Protein AF-A0A961RA90-F1 (afdb_monomer_lite)

Sequence (44 aa):
LKRIDAALDRIEAGTYGVCAKCGEDITEERLDLLPATPFCRNCA

Radius of gyration: 9.43 Å; chains: 1; bounding box: 19×20×23 Å

Foldseek 3Di:
DVLVVQQVVCVVVVNQQAAPPPRDGADPVVCVVPVSDNHHPVGD

pLDDT: mean 95.84, std 4.42, range [72.06, 98.25]

Secondary structure (DSSP, 8-state):
-HHHHHHHHHHHTT-TTB-TTT-PBPPHHHHHH-TT--S-TTT-

Structure (mmCIF, N/CA/C/O backbone):
data_AF-A0A961RA90-F1
#
_entry.id   AF-A0A961RA90-F1
#
loop_
_atom_site.group_PDB
_atom_site.id
_atom_site.type_symbol
_atom_site.label_atom_id
_atom_site.label_alt_id
_atom_site.label_comp_id
_atom_site.label_asym_id
_atom_site.label_entity_id
_atom_site.label_seq_id
_atom_site.pdbx_PDB_ins_code
_atom_site.Cartn_x
_atom_site.Cartn_y
_atom_site.Cartn_z
_atom_site.occupancy
_atom_site.B_iso_or_equiv
_atom_site.auth_seq_id
_atom_site.auth_comp_id
_atom_site.auth_asym_id
_atom_site.auth_atom_id
_atom_site.pdbx_PDB_model_num
ATOM 1 N N . LEU A 1 1 ? -10.130 7.470 9.523 1.00 72.06 1 LEU A N 1
ATOM 2 C CA . LEU A 1 1 ? -10.115 6.113 10.111 1.00 72.06 1 LEU A CA 1
ATOM 3 C C . LEU A 1 1 ? -10.336 5.060 9.029 1.00 72.06 1 LEU A C 1
ATOM 5 O O . LEU A 1 1 ? -9.337 4.498 8.623 1.00 72.06 1 LEU A O 1
ATOM 9 N N . LYS A 1 2 ? -11.513 4.981 8.381 1.00 87.69 2 LYS A N 1
ATOM 10 C CA . LYS A 1 2 ? -11.828 3.981 7.324 1.00 87.69 2 LYS A CA 1
ATOM 11 C C . LYS A 1 2 ? -10.745 3.668 6.270 1.00 87.69 2 LYS A C 1
ATOM 13 O O . LYS A 1 2 ? -10.644 2.536 5.825 1.00 87.69 2 LYS A O 1
ATOM 18 N N . ARG A 1 3 ? -9.970 4.664 5.815 1.00 87.38 3 ARG A N 1
ATOM 19 C CA . ARG A 1 3 ? -8.893 4.449 4.823 1.00 87.38 3 ARG A CA 1
ATOM 20 C C . ARG A 1 3 ? -7.668 3.740 5.405 1.00 87.38 3 ARG A C 1
ATOM 22 O O . ARG A 1 3 ? -7.017 3.005 4.680 1.00 87.38 3 ARG A O 1
ATOM 29 N N . ILE A 1 4 ? -7.360 3.994 6.675 1.00 92.56 4 ILE A N 1
ATOM 30 C CA . ILE A 1 4 ? -6.259 3.345 7.393 1.00 92.56 4 ILE A CA 1
ATOM 31 C C . ILE A 1 4 ? -6.654 1.902 7.696 1.00 92.56 4 ILE A C 1
ATOM 33 O O . ILE A 1 4 ? -5.883 1.009 7.383 1.00 92.56 4 ILE A O 1
ATOM 37 N N . ASP A 1 5 ? -7.880 1.678 8.177 1.00 95.81 5 ASP A N 1
ATOM 38 C CA . ASP A 1 5 ? -8.406 0.331 8.443 1.00 95.81 5 ASP A CA 1
ATOM 39 C C . ASP A 1 5 ? -8.341 -0.539 7.174 1.00 95.81 5 ASP A C 1
ATOM 41 O O . ASP A 1 5 ? -7.698 -1.580 7.162 1.00 95.81 5 ASP A O 1
ATOM 45 N N . ALA A 1 6 ? -8.842 -0.029 6.042 1.00 94.62 6 ALA A N 1
ATOM 46 C CA . ALA A 1 6 ? -8.759 -0.732 4.759 1.00 94.62 6 ALA A CA 1
ATOM 47 C C . ALA A 1 6 ? -7.319 -0.953 4.251 1.00 94.62 6 ALA A C 1
ATOM 49 O O . ALA A 1 6 ? -7.090 -1.811 3.401 1.00 94.62 6 ALA A O 1
ATOM 50 N N . ALA A 1 7 ? -6.350 -0.148 4.690 1.00 95.44 7 ALA A N 1
ATOM 51 C CA . ALA A 1 7 ? -4.945 -0.360 4.355 1.00 95.44 7 ALA A CA 1
ATOM 52 C C . ALA A 1 7 ? -4.327 -1.462 5.226 1.00 95.44 7 ALA A C 1
ATOM 54 O O . ALA A 1 7 ? -3.576 -2.277 4.696 1.00 95.44 7 ALA A O 1
ATOM 55 N N . LEU A 1 8 ? -4.686 -1.521 6.512 1.00 96.88 8 LEU A N 1
ATOM 56 C CA . LEU A 1 8 ? -4.310 -2.610 7.417 1.00 96.88 8 LEU A CA 1
ATOM 57 C C . LEU A 1 8 ? -4.882 -3.947 6.932 1.00 96.88 8 LEU A C 1
ATOM 59 O O . LEU A 1 8 ? -4.123 -4.903 6.800 1.00 96.88 8 LEU A O 1
ATOM 63 N N . ASP A 1 9 ? -6.153 -3.981 6.523 1.00 97.19 9 ASP A N 1
ATOM 64 C CA . ASP A 1 9 ? -6.775 -5.179 5.943 1.00 97.19 9 ASP A CA 1
ATOM 65 C C . ASP A 1 9 ? -5.997 -5.687 4.714 1.00 97.19 9 ASP A C 1
ATOM 67 O O . ASP A 1 9 ? -5.796 -6.888 4.532 1.00 97.19 9 ASP A O 1
ATOM 71 N N . ARG A 1 10 ? -5.505 -4.776 3.859 1.00 96.94 10 ARG A N 1
ATOM 72 C CA . ARG A 1 10 ? -4.671 -5.151 2.704 1.00 96.94 10 ARG A CA 1
ATOM 73 C C . ARG A 1 10 ? -3.313 -5.712 3.116 1.00 96.94 10 ARG A C 1
ATOM 75 O O . ARG A 1 10 ? -2.811 -6.590 2.418 1.00 96.94 10 ARG A O 1
ATOM 82 N N . ILE A 1 11 ? -2.716 -5.214 4.200 1.00 97.06 11 ILE A N 1
ATOM 83 C CA . ILE A 1 11 ? -1.460 -5.754 4.743 1.00 97.06 11 ILE A CA 1
ATOM 84 C C . ILE A 1 11 ? -1.692 -7.185 5.223 1.00 97.06 11 ILE A C 1
ATOM 86 O O . ILE A 1 11 ? -0.950 -8.079 4.825 1.00 97.06 11 ILE A O 1
ATOM 90 N N . GLU A 1 12 ? -2.751 -7.417 6.001 1.00 98.00 12 GLU A N 1
ATOM 91 C CA . GLU A 1 12 ? -3.117 -8.754 6.482 1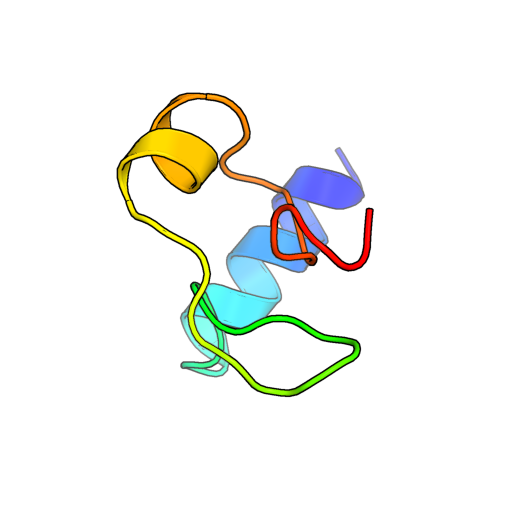.00 98.00 12 GLU A CA 1
ATOM 92 C C . GLU A 1 12 ? -3.424 -9.718 5.329 1.00 98.00 12 GLU A C 1
ATOM 94 O O . GLU A 1 12 ? -3.015 -10.878 5.356 1.00 98.00 12 GLU A O 1
ATOM 99 N N . ALA A 1 13 ? -4.075 -9.226 4.272 1.00 97.06 13 ALA A N 1
ATOM 100 C CA . ALA A 1 13 ? -4.352 -9.995 3.063 1.00 97.06 13 ALA A CA 1
ATOM 101 C C . ALA A 1 13 ? -3.128 -10.193 2.142 1.00 97.06 13 ALA A C 1
ATOM 103 O O . ALA A 1 13 ? -3.249 -10.873 1.125 1.00 97.06 13 ALA A O 1
ATOM 104 N N . GL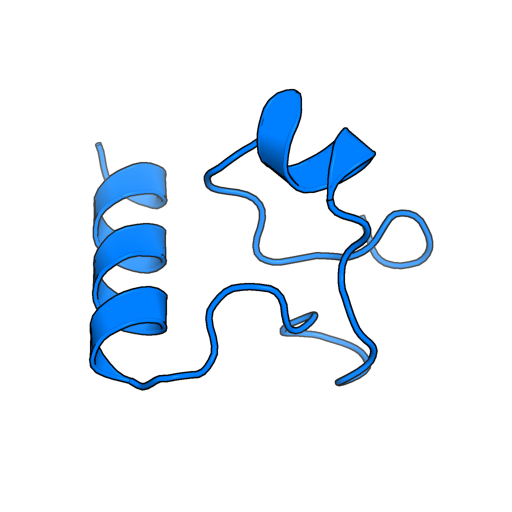Y A 1 14 ? -1.974 -9.577 2.431 1.00 96.56 14 GLY A N 1
ATOM 105 C CA . GLY A 1 14 ? -0.783 -9.633 1.571 1.00 96.56 14 GLY A CA 1
ATOM 106 C C . GLY A 1 14 ? -0.928 -8.893 0.234 1.00 96.56 14 GLY A C 1
ATOM 107 O O . GLY A 1 14 ? -0.180 -9.156 -0.701 1.00 96.56 14 GLY A O 1
ATOM 108 N N . THR A 1 15 ? -1.894 -7.977 0.127 1.00 97.19 15 THR A N 1
ATOM 109 C CA . THR A 1 15 ? -2.188 -7.188 -1.089 1.00 97.19 15 THR A CA 1
ATOM 110 C C . THR A 1 15 ? -1.776 -5.720 -0.962 1.00 97.19 15 THR A C 1
ATOM 112 O O . THR A 1 15 ? -2.031 -4.906 -1.853 1.00 97.19 15 THR A O 1
ATOM 115 N N . TYR A 1 16 ? -1.158 -5.345 0.160 1.00 97.75 16 TYR A N 1
ATOM 116 C CA . TYR A 1 16 ? -0.631 -4.001 0.344 1.00 97.75 16 TYR A CA 1
ATOM 117 C C . TYR A 1 16 ? 0.479 -3.715 -0.667 1.00 97.75 16 TYR A C 1
ATOM 119 O O . TYR A 1 16 ? 1.345 -4.549 -0.907 1.00 97.75 16 TYR A O 1
ATOM 127 N N . GLY A 1 17 ? 0.434 -2.523 -1.258 1.00 97.50 17 GLY A N 1
ATOM 128 C CA . GLY A 1 17 ? 1.333 -2.1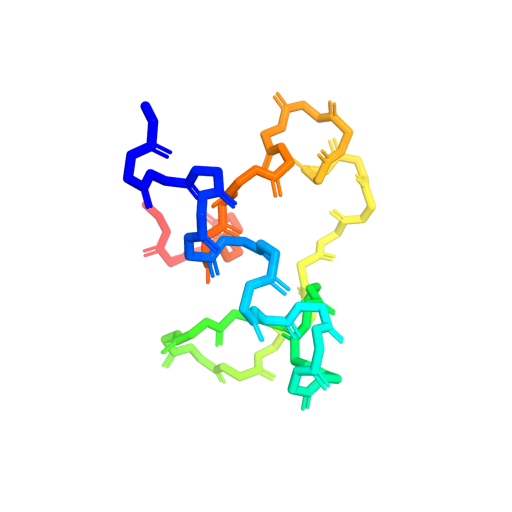43 -2.342 1.00 97.50 17 GLY A CA 1
ATOM 129 C C . GLY A 1 17 ? 0.867 -2.569 -3.733 1.00 97.50 17 GLY A C 1
ATOM 130 O O . GLY A 1 17 ? 1.540 -2.226 -4.692 1.00 97.50 17 GLY A O 1
ATOM 131 N N . VAL A 1 18 ? -0.299 -3.208 -3.883 1.00 98.25 18 VAL A N 1
ATOM 132 C CA . VAL A 1 18 ? -0.883 -3.536 -5.195 1.00 98.25 18 VAL A CA 1
ATOM 133 C C . VAL A 1 18 ? -2.102 -2.658 -5.479 1.00 98.25 18 VAL A C 1
ATOM 135 O O . VAL A 1 18 ? -2.957 -2.429 -4.620 1.00 98.25 18 VAL A O 1
ATOM 138 N N . CYS A 1 19 ? -2.198 -2.144 -6.704 1.00 98.12 19 CYS A N 1
ATOM 139 C CA . CYS A 1 19 ? -3.304 -1.306 -7.139 1.00 98.12 19 CYS A CA 1
ATOM 140 C C . CYS A 1 19 ? -4.604 -2.115 -7.219 1.00 98.12 19 CYS A C 1
ATOM 142 O O . CYS A 1 19 ? -4.747 -3.004 -8.055 1.00 98.12 19 CYS A O 1
ATOM 144 N N . ALA A 1 20 ? -5.617 -1.715 -6.450 1.00 97.12 20 ALA A N 1
ATOM 145 C CA . ALA A 1 20 ? -6.931 -2.357 -6.427 1.00 97.12 20 ALA A CA 1
ATOM 146 C C . ALA A 1 20 ? -7.729 -2.223 -7.743 1.00 97.12 20 ALA A C 1
ATOM 148 O O . ALA A 1 20 ? -8.822 -2.775 -7.851 1.00 97.12 20 ALA A O 1
ATOM 149 N N . LYS A 1 21 ? -7.223 -1.466 -8.730 1.00 98.06 21 LYS A N 1
ATOM 150 C CA . LYS A 1 21 ? -7.881 -1.245 -10.028 1.00 98.06 21 LYS A CA 1
ATOM 151 C C . LYS A 1 21 ? -7.203 -1.980 -11.183 1.00 98.06 21 LYS A C 1
ATOM 153 O O . LYS A 1 21 ? -7.897 -2.626 -11.958 1.00 98.06 21 LYS A O 1
ATOM 158 N N . CYS A 1 22 ? -5.883 -1.852 -11.328 1.00 98.00 22 CYS A N 1
ATOM 159 C CA . CYS A 1 22 ? -5.141 -2.470 -12.435 1.00 98.00 22 CYS A CA 1
ATOM 160 C C . CYS A 1 22 ? -4.315 -3.696 -12.025 1.00 98.00 22 CYS A C 1
ATOM 162 O O . CY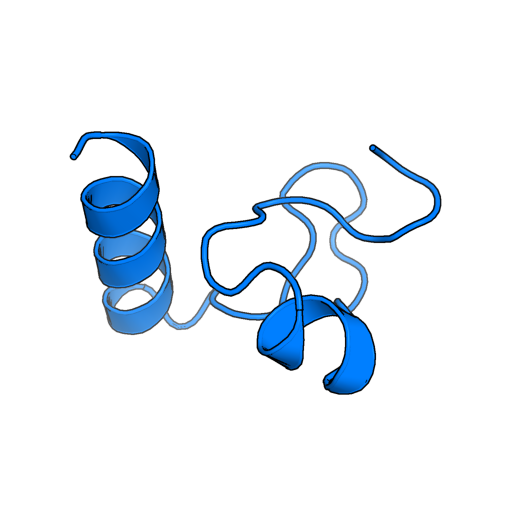S A 1 22 ? -3.847 -4.407 -12.904 1.00 98.00 22 CYS A O 1
ATOM 164 N N . GLY A 1 23 ? -4.134 -3.952 -10.725 1.00 97.44 23 GLY A N 1
ATOM 165 C CA . GLY A 1 23 ? -3.307 -5.054 -10.227 1.00 97.44 23 GLY A CA 1
ATOM 166 C C . GLY A 1 23 ? -1.796 -4.823 -10.334 1.00 97.44 23 GLY A C 1
ATOM 167 O O . GLY A 1 23 ? -1.037 -5.710 -9.971 1.00 97.44 23 GLY A O 1
ATOM 168 N N . GLU A 1 24 ? -1.355 -3.659 -10.815 1.00 98.06 24 GLU A N 1
ATOM 169 C CA . GLU A 1 24 ? 0.065 -3.288 -10.854 1.00 98.06 24 GLU A CA 1
ATOM 170 C C . GLU A 1 24 ? 0.565 -2.818 -9.486 1.00 98.06 24 GLU A C 1
ATOM 172 O O . GLU A 1 24 ? -0.210 -2.319 -8.661 1.00 98.06 24 GLU A O 1
ATOM 177 N N . ASP A 1 25 ? 1.878 -2.889 -9.290 1.00 98.06 25 ASP A N 1
ATOM 178 C CA . ASP A 1 25 ? 2.531 -2.407 -8.080 1.00 98.06 25 ASP A CA 1
ATOM 179 C C . ASP A 1 25 ? 2.393 -0.882 -7.917 1.00 98.06 25 ASP A C 1
ATOM 181 O O . ASP A 1 25 ? 2.472 -0.082 -8.857 1.00 98.06 25 ASP A O 1
ATOM 185 N N . ILE A 1 26 ? 2.179 -0.460 -6.676 1.00 98.25 26 ILE A N 1
ATOM 186 C CA . ILE A 1 26 ? 2.202 0.929 -6.236 1.00 98.25 26 ILE A CA 1
ATOM 187 C C . ILE A 1 26 ? 3.639 1.239 -5.824 1.00 98.25 26 ILE A C 1
ATOM 189 O O . ILE A 1 26 ? 4.209 0.550 -4.984 1.00 98.25 26 ILE A O 1
ATOM 193 N N . THR A 1 27 ? 4.218 2.297 -6.391 1.00 97.94 27 THR A N 1
ATOM 194 C CA . THR A 1 27 ? 5.597 2.689 -6.076 1.00 97.94 27 THR A CA 1
ATOM 195 C C . THR A 1 27 ? 5.771 3.014 -4.590 1.00 97.94 27 THR A C 1
ATOM 197 O O . THR A 1 27 ? 4.893 3.635 -3.983 1.00 97.94 27 THR A O 1
ATOM 200 N N . GLU A 1 28 ? 6.926 2.657 -4.023 1.00 97.00 28 GLU A N 1
ATOM 201 C CA . GLU A 1 28 ? 7.265 2.942 -2.620 1.00 97.00 28 GLU A CA 1
ATOM 202 C C . GLU A 1 28 ? 7.133 4.436 -2.303 1.00 97.00 28 GLU A C 1
ATOM 204 O O . GLU A 1 28 ? 6.397 4.807 -1.397 1.00 97.00 28 GLU A O 1
ATOM 209 N N . GLU A 1 29 ? 7.682 5.305 -3.157 1.00 97.69 29 GLU A N 1
ATOM 210 C CA . GLU A 1 29 ? 7.583 6.770 -3.041 1.00 97.69 29 GLU A CA 1
ATOM 211 C C . GLU A 1 29 ? 6.133 7.271 -2.890 1.00 97.69 29 GLU A C 1
ATOM 213 O O . GLU A 1 29 ? 5.854 8.283 -2.244 1.00 97.69 29 GLU A O 1
ATOM 218 N N . ARG A 1 30 ? 5.173 6.580 -3.519 1.00 96.56 30 ARG A N 1
ATOM 219 C CA . ARG A 1 30 ? 3.752 6.921 -3.424 1.00 96.56 30 ARG A CA 1
ATOM 220 C C . ARG A 1 30 ? 3.141 6.415 -2.125 1.00 96.56 30 ARG A C 1
ATOM 222 O O . ARG A 1 30 ? 2.275 7.104 -1.589 1.00 96.56 30 ARG A O 1
ATOM 229 N N . LEU A 1 31 ? 3.549 5.243 -1.648 1.00 97.00 31 LEU A N 1
ATOM 230 C CA . LEU A 1 31 ? 3.126 4.713 -0.353 1.00 97.00 31 LEU A CA 1
ATOM 231 C C . LEU A 1 31 ? 3.719 5.533 0.799 1.00 97.00 31 LEU A C 1
ATOM 233 O O . LEU A 1 31 ? 3.012 5.766 1.771 1.00 97.00 31 LEU A O 1
ATOM 237 N N . ASP A 1 32 ? 4.929 6.070 0.657 1.00 96.88 32 ASP A N 1
ATOM 238 C CA . ASP A 1 32 ? 5.531 6.980 1.637 1.00 96.88 32 ASP A CA 1
ATOM 239 C C . ASP A 1 32 ? 4.714 8.270 1.792 1.00 96.88 32 ASP A C 1
ATOM 241 O O . ASP A 1 32 ? 4.492 8.762 2.899 1.00 96.88 32 ASP A O 1
ATOM 245 N N . LEU A 1 33 ? 4.212 8.810 0.675 1.00 96.75 33 LEU A N 1
ATOM 246 C CA . LEU A 1 33 ? 3.379 10.016 0.663 1.00 96.75 33 LEU A CA 1
ATOM 247 C C . LEU A 1 33 ? 1.919 9.742 1.052 1.00 96.75 33 LEU A C 1
ATOM 249 O O . LEU A 1 33 ? 1.278 10.567 1.703 1.00 96.75 33 LEU A O 1
ATOM 253 N N . LEU A 1 34 ? 1.362 8.613 0.608 1.00 96.56 34 LEU A N 1
ATOM 254 C CA . LEU A 1 34 ? -0.041 8.234 0.786 1.00 96.56 34 LEU A CA 1
ATOM 25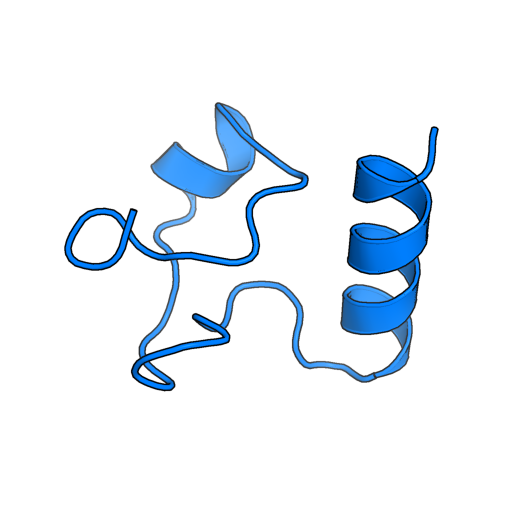5 C C . LEU A 1 34 ? -0.162 6.755 1.203 1.00 96.56 34 LEU A C 1
ATOM 257 O O . LEU A 1 34 ? -0.653 5.944 0.414 1.00 96.56 34 LEU A O 1
ATOM 261 N N . PRO A 1 35 ? 0.166 6.394 2.458 1.00 95.81 35 PRO A N 1
ATOM 262 C CA . PRO A 1 35 ? 0.247 4.989 2.892 1.00 95.81 35 PRO A CA 1
ATOM 263 C C . PRO A 1 35 ? -1.074 4.229 2.757 1.00 95.81 35 PRO A C 1
ATOM 265 O O . PRO A 1 35 ? -1.128 3.032 2.506 1.00 95.81 35 PRO A O 1
ATOM 268 N N . ALA A 1 36 ? -2.192 4.941 2.878 1.00 96.62 36 ALA A N 1
ATOM 269 C CA . ALA A 1 36 ? -3.513 4.339 2.789 1.00 96.62 36 ALA A CA 1
ATOM 270 C C . ALA A 1 36 ? -4.032 4.168 1.346 1.00 96.62 36 ALA A C 1
ATOM 272 O O . ALA A 1 36 ? -5.148 3.670 1.159 1.00 96.62 36 ALA A O 1
ATOM 273 N N . THR A 1 37 ? -3.287 4.600 0.317 1.00 97.06 37 THR A N 1
ATOM 274 C CA . THR A 1 37 ? -3.792 4.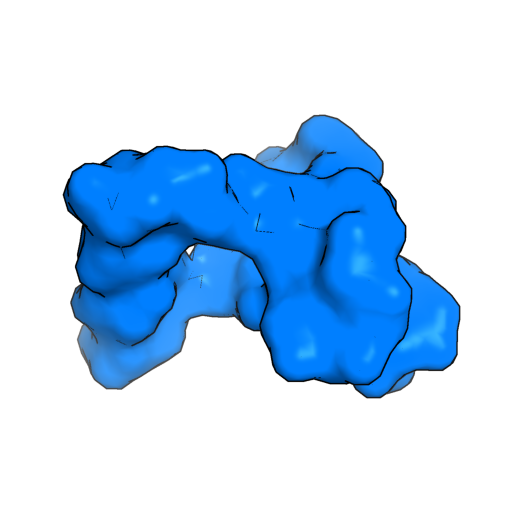598 -1.064 1.00 97.06 37 THR A CA 1
ATOM 275 C C . THR A 1 37 ? -4.029 3.173 -1.583 1.00 97.06 37 THR A C 1
ATOM 277 O O . THR A 1 37 ? -3.125 2.344 -1.532 1.00 97.06 37 THR A O 1
ATOM 280 N N . PRO A 1 38 ? -5.230 2.859 -2.105 1.00 97.06 38 PRO A N 1
ATOM 281 C CA . PRO A 1 38 ? -5.475 1.609 -2.826 1.00 97.06 38 PRO A CA 1
ATOM 282 C C . PRO A 1 38 ? -5.000 1.645 -4.284 1.00 97.06 38 PRO A C 1
ATOM 284 O O . PRO A 1 38 ? -5.136 0.645 -4.980 1.00 97.06 38 PRO A O 1
ATOM 287 N N . PHE A 1 39 ? -4.534 2.791 -4.792 1.00 97.75 39 PHE A N 1
ATOM 288 C CA . PHE A 1 39 ? -4.352 3.000 -6.231 1.00 97.75 39 PHE A CA 1
ATOM 289 C C . PHE A 1 39 ? -2.955 3.503 -6.587 1.00 97.75 39 PHE A C 1
ATOM 291 O O . PHE A 1 39 ? -2.412 4.381 -5.900 1.00 97.75 39 PHE A O 1
ATOM 298 N N . CYS A 1 40 ? -2.425 3.013 -7.713 1.00 97.88 40 CYS A N 1
ATOM 299 C CA . CYS A 1 40 ? -1.221 3.535 -8.359 1.00 97.88 40 CYS A CA 1
ATOM 300 C C . CYS A 1 40 ? -1.455 4.949 -8.925 1.00 97.88 40 CYS A C 1
ATOM 302 O O . CYS A 1 40 ? -2.582 5.451 -8.950 1.00 97.88 40 CYS A O 1
ATOM 304 N N . ARG A 1 41 ? -0.385 5.610 -9.387 1.00 96.62 41 ARG A N 1
ATOM 305 C CA . ARG A 1 41 ? -0.464 6.978 -9.933 1.00 96.62 41 ARG A CA 1
ATOM 306 C C . ARG A 1 41 ? -1.370 7.074 -11.168 1.00 96.62 41 ARG A C 1
ATOM 308 O O . ARG A 1 41 ? -2.047 8.079 -11.318 1.00 96.62 41 ARG A O 1
ATOM 315 N N . ASN A 1 42 ? -1.408 6.039 -12.006 1.00 97.25 42 ASN A N 1
ATOM 316 C CA . ASN A 1 42 ? -2.181 6.035 -13.254 1.00 97.25 42 ASN A CA 1
ATOM 317 C C . ASN A 1 42 ? -3.690 5.815 -13.040 1.00 97.25 42 ASN A C 1
ATOM 319 O O . ASN A 1 42 ? -4.486 6.085 -13.934 1.00 97.25 42 ASN A O 1
ATOM 323 N N . CYS A 1 43 ? -4.086 5.282 -11.880 1.00 97.25 43 CYS A N 1
ATOM 324 C CA . CYS A 1 43 ? -5.464 4.872 -11.598 1.00 97.25 43 CYS A CA 1
ATOM 325 C C . CYS A 1 43 ? -6.234 5.812 -10.662 1.00 97.25 43 CYS A C 1
ATOM 327 O O . CYS A 1 43 ? -7.444 5.615 -10.510 1.00 97.25 43 CYS A O 1
ATOM 329 N N . ALA A 1 44 ? -5.536 6.744 -10.010 1.00 88.44 44 ALA A N 1
ATOM 330 C CA . ALA A 1 44 ? -6.076 7.649 -8.999 1.00 88.44 44 ALA A CA 1
ATOM 331 C C . ALA A 1 44 ? -6.603 8.960 -9.583 1.00 88.44 44 ALA A C 1
ATOM 333 O O . ALA A 1 44 ? -6.055 9.408 -10.612 1.00 88.44 44 ALA A O 1
#